Protein AF-A0A8T4ZEX9-F1 (afdb_monomer)

Solvent-accessible surface area (backbone atoms only — not comparable to full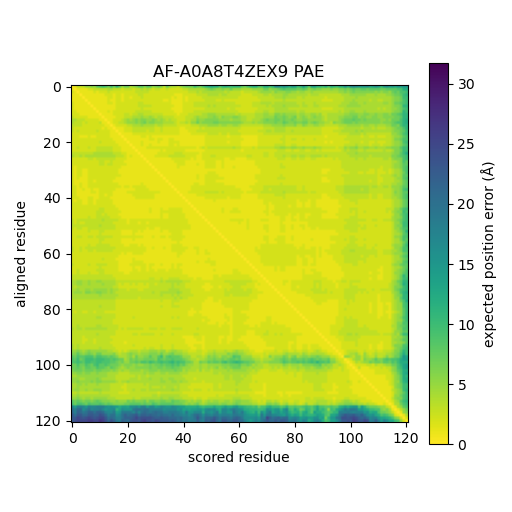-atom values): 6728 Å² total; per-residue (Å²): 109,30,69,60,48,35,54,49,34,73,74,58,45,76,77,57,76,59,43,71,47,93,46,65,56,85,41,52,69,59,33,20,58,33,38,79,63,29,83,46,48,27,25,27,33,76,42,35,34,40,66,69,37,42,50,51,34,61,78,64,56,19,41,51,23,31,40,47,29,42,84,57,41,66,32,67,71,45,41,52,53,48,52,51,58,22,62,79,64,76,35,31,71,41,77,45,78,80,94,63,56,72,67,54,51,52,53,47,52,55,51,49,76,72,48,86,82,61,77,90,129

Mean predicted aligned error: 3.39 Å

Secondary structure (DSSP, 8-state):
-HHHHHHHHHHHGGGS--EE--S-TT-HHHHHHHHHH-SSPEEESTT-SSHHHHHHHHHHT--SEEEE-HHHHTSHHHHHHHHHHHHHTT-EEEE---S--HHHHHHHHHHHHHS------

Foldseek 3Di:
DQVVQQVVCVVPNC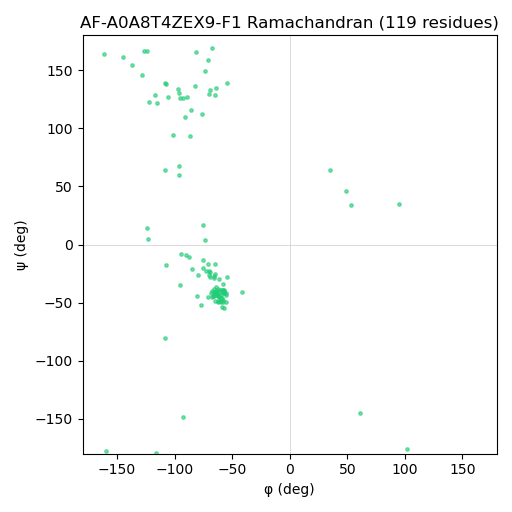PPQAAEPPDPLVPLVVLQVSCVRHPHFYEYESQPQEPVSLVVCLVSVSGQAYADEQVRHPHLVSVVVSLVVCLVRNHFYDHDYDPDDPVSVVRSVVSVVVGDGRDHD

Structure (mmCIF, N/CA/C/O backbone):
data_AF-A0A8T4ZEX9-F1
#
_entry.id   AF-A0A8T4ZEX9-F1
#
loop_
_atom_site.group_PDB
_atom_site.id
_atom_site.type_symbol
_atom_site.label_atom_id
_atom_site.label_alt_id
_atom_site.label_comp_id
_atom_site.label_asym_id
_atom_site.label_entity_id
_atom_site.label_seq_id
_atom_site.pdbx_PDB_ins_code
_atom_site.Cartn_x
_atom_site.Cartn_y
_atom_site.Cartn_z
_atom_site.occupancy
_atom_site.B_iso_or_equiv
_atom_site.auth_seq_id
_atom_site.auth_comp_id
_atom_site.auth_asym_id
_atom_site.auth_atom_id
_atom_site.pdbx_PDB_model_num
ATOM 1 N N . ALA A 1 1 ? -1.664 -2.665 17.310 1.00 85.19 1 ALA A N 1
ATOM 2 C CA . ALA A 1 1 ? -1.335 -1.789 16.164 1.00 85.19 1 ALA A CA 1
ATOM 3 C C . ALA A 1 1 ? -2.496 -0.847 15.865 1.00 85.19 1 ALA A C 1
ATOM 5 O O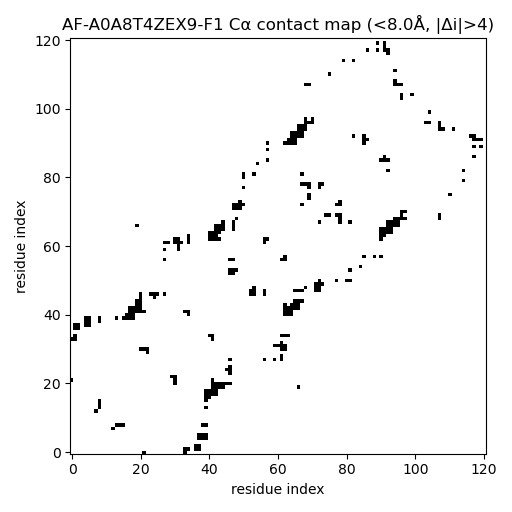 . ALA A 1 1 ? -2.325 0.341 16.073 1.00 85.19 1 ALA A O 1
ATOM 6 N N . ALA A 1 2 ? -3.680 -1.353 15.493 1.00 92.38 2 ALA A N 1
ATOM 7 C CA . ALA A 1 2 ? -4.846 -0.504 15.213 1.00 92.38 2 ALA A CA 1
ATOM 8 C C . ALA A 1 2 ? -5.230 0.438 16.373 1.00 92.38 2 ALA A C 1
ATOM 10 O O . ALA A 1 2 ? -5.435 1.620 16.128 1.00 92.38 2 ALA A O 1
ATOM 11 N N . ASP A 1 3 ? -5.233 -0.041 17.623 1.00 95.94 3 ASP A N 1
ATOM 12 C CA . ASP A 1 3 ? -5.584 0.800 18.782 1.00 95.94 3 ASP A CA 1
ATOM 13 C C . ASP A 1 3 ? -4.642 1.998 18.944 1.00 95.94 3 ASP A C 1
ATOM 15 O O . ASP A 1 3 ? -5.093 3.112 19.173 1.00 95.94 3 ASP A O 1
ATOM 19 N N . LEU A 1 4 ? -3.337 1.793 18.728 1.00 95.94 4 LEU A N 1
ATOM 20 C CA . LEU A 1 4 ? -2.351 2.875 18.740 1.00 95.94 4 LEU A CA 1
ATOM 21 C C . LEU A 1 4 ? -2.645 3.907 17.643 1.00 95.94 4 LEU A C 1
ATOM 23 O O . LEU A 1 4 ? -2.617 5.104 17.906 1.00 95.94 4 LEU A O 1
ATOM 27 N N . PHE A 1 5 ? -2.941 3.453 16.424 1.00 97.38 5 PHE A N 1
ATOM 28 C CA . PHE A 1 5 ? -3.263 4.349 15.308 1.00 97.38 5 PHE A CA 1
ATOM 29 C C . PHE A 1 5 ? -4.541 5.142 15.575 1.00 97.38 5 PHE A C 1
ATOM 31 O O . PHE A 1 5 ? -4.608 6.324 15.258 1.00 97.38 5 PHE A O 1
ATOM 38 N N . ASN A 1 6 ? -5.525 4.517 16.218 1.00 97.50 6 ASN A N 1
ATOM 39 C CA . ASN A 1 6 ? -6.766 5.176 16.601 1.00 97.50 6 ASN A CA 1
ATOM 40 C C . ASN A 1 6 ? -6.531 6.220 17.697 1.00 97.50 6 ASN A C 1
ATOM 42 O O . ASN A 1 6 ? -7.038 7.326 17.564 1.00 97.50 6 ASN A O 1
ATOM 46 N N . SER A 1 7 ? -5.697 5.934 18.701 1.00 97.69 7 SER A N 1
ATOM 47 C CA . SER A 1 7 ? -5.304 6.933 19.703 1.00 97.69 7 SER A CA 1
ATOM 48 C C . SER A 1 7 ? -4.553 8.116 19.086 1.00 97.69 7 SER A C 1
ATOM 50 O O . SER A 1 7 ? -4.776 9.257 19.483 1.00 97.69 7 SER A O 1
ATOM 52 N N . ILE A 1 8 ? -3.684 7.870 18.096 1.00 96.69 8 ILE A N 1
ATOM 53 C CA . ILE A 1 8 ? -3.019 8.942 17.339 1.00 96.69 8 ILE A CA 1
ATOM 54 C C . ILE A 1 8 ? -4.064 9.776 16.591 1.00 96.69 8 ILE A C 1
ATOM 56 O O . ILE A 1 8 ? -4.059 10.999 16.704 1.00 96.69 8 ILE A O 1
ATOM 60 N N . TYR A 1 9 ? -4.987 9.133 15.875 1.00 97.19 9 TYR A N 1
ATOM 61 C CA . TYR A 1 9 ? -6.068 9.831 15.183 1.00 97.19 9 TYR A CA 1
ATOM 62 C C . TYR A 1 9 ? -6.926 10.662 16.145 1.00 97.19 9 TYR A C 1
ATOM 64 O O . TYR A 1 9 ? -7.274 11.793 15.837 1.00 97.19 9 TYR A O 1
ATOM 72 N N . ASP A 1 10 ? -7.234 10.144 17.329 1.00 97.62 10 A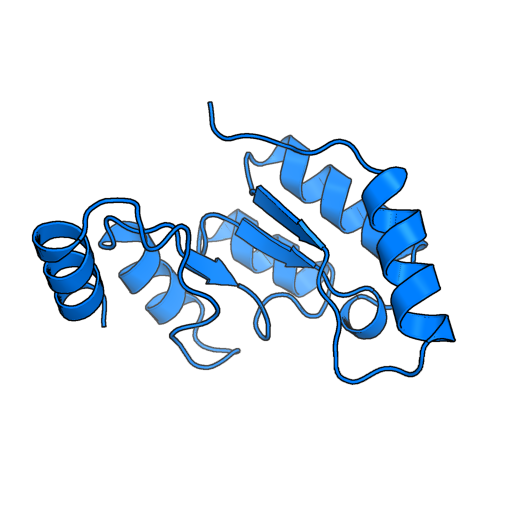SP A N 1
ATOM 73 C CA . ASP A 1 10 ? -8.051 10.863 18.309 1.00 97.62 10 ASP A CA 1
ATOM 74 C C . ASP A 1 10 ? -7.315 12.074 18.907 1.00 97.62 10 ASP A C 1
ATOM 76 O O . ASP A 1 10 ? -7.949 13.067 19.259 1.00 97.62 10 ASP A O 1
ATOM 80 N N . LEU A 1 11 ? -5.978 12.038 18.962 1.00 97.69 11 LEU A N 1
ATOM 81 C CA . LEU A 1 11 ? -5.157 13.149 19.446 1.00 97.69 11 LEU A CA 1
ATOM 82 C C . LEU A 1 11 ? -4.947 14.246 18.391 1.00 97.69 11 LEU A C 1
ATOM 84 O O . LEU A 1 11 ? -4.988 15.431 18.719 1.00 97.69 11 LEU A O 1
ATOM 88 N N . ILE A 1 12 ? -4.655 13.863 17.144 1.00 97.38 12 ILE A N 1
ATOM 89 C CA . ILE A 1 12 ? -4.196 14.801 16.103 1.00 97.38 12 ILE A CA 1
ATOM 90 C C . ILE A 1 12 ? -5.058 14.815 14.835 1.00 97.38 12 ILE A C 1
ATOM 92 O O . ILE A 1 12 ? -4.739 15.530 13.883 1.00 97.38 12 ILE A O 1
ATOM 96 N N . GLY A 1 13 ? -6.165 14.078 14.822 1.00 94.31 13 GLY A N 1
ATOM 97 C CA . GLY A 1 13 ? -7.092 13.981 13.699 1.00 94.31 13 GLY A CA 1
ATOM 98 C C . GLY A 1 13 ? -6.438 13.420 12.439 1.00 94.31 13 GLY A C 1
ATOM 99 O O . GLY A 1 13 ? -5.512 12.608 12.479 1.00 94.31 13 GLY A O 1
ATOM 100 N N . SER A 1 14 ? -6.880 13.928 11.292 1.00 92.31 14 SER A N 1
ATOM 101 C CA . SER A 1 14 ? -6.390 13.558 9.961 1.00 92.31 14 SER A CA 1
ATOM 102 C C . SER A 1 14 ? -5.015 14.143 9.601 1.00 92.31 14 SER A C 1
ATOM 104 O O . SER A 1 14 ? -4.652 14.177 8.427 1.00 92.31 14 SER A O 1
ATOM 106 N N . ARG A 1 15 ? -4.230 14.624 10.580 1.00 95.81 15 ARG A N 1
ATOM 107 C CA . ARG A 1 15 ? -2.848 15.087 10.339 1.00 95.81 15 ARG A CA 1
ATOM 108 C C . ARG A 1 15 ? -1.926 13.945 9.918 1.00 95.81 15 ARG A C 1
ATOM 110 O O . ARG A 1 15 ? -0.954 14.186 9.210 1.00 95.81 15 ARG A O 1
ATOM 117 N N . VAL A 1 16 ? -2.240 12.718 10.332 1.00 95.62 16 VAL A N 1
ATOM 118 C CA . VAL A 1 16 ? -1.661 11.511 9.736 1.00 95.62 16 VAL A CA 1
ATOM 119 C C . VAL A 1 16 ? -2.577 11.075 8.605 1.00 95.62 16 VAL A C 1
ATOM 121 O O . VAL A 1 16 ? -3.693 10.620 8.845 1.00 95.62 16 VAL A O 1
ATOM 124 N N . VAL A 1 17 ? -2.102 11.238 7.373 1.00 94.31 17 VAL A N 1
ATOM 125 C CA . VAL A 1 17 ? -2.909 10.975 6.175 1.00 94.31 17 VAL A CA 1
ATOM 126 C C . VAL A 1 17 ? -2.987 9.490 5.822 1.00 94.31 17 VAL A C 1
ATOM 128 O O . VAL A 1 17 ? -3.969 9.079 5.217 1.00 94.31 17 VAL A O 1
ATOM 131 N N . LEU A 1 18 ? -1.987 8.688 6.212 1.00 96.31 18 LEU A N 1
ATOM 132 C CA . LEU A 1 18 ? -1.948 7.233 6.031 1.00 96.31 18 LEU A CA 1
ATOM 133 C C . LEU A 1 18 ? -0.929 6.571 6.970 1.00 96.31 18 LEU A C 1
ATOM 135 O O . LEU A 1 18 ? -0.033 7.237 7.490 1.00 96.31 18 LEU A O 1
ATOM 139 N N . ILE A 1 19 ? -1.037 5.250 7.137 1.00 97.88 19 ILE A N 1
ATOM 140 C CA . ILE A 1 19 ? 0.009 4.393 7.715 1.00 97.88 19 ILE A CA 1
ATOM 141 C C . ILE A 1 19 ? 0.466 3.382 6.664 1.00 97.88 19 ILE A C 1
ATOM 143 O O . ILE A 1 19 ? -0.346 2.648 6.102 1.00 97.88 19 ILE A O 1
ATOM 147 N N . GLU A 1 20 ? 1.773 3.299 6.443 1.00 97.56 20 GLU A N 1
ATOM 148 C CA . GLU A 1 20 ? 2.379 2.381 5.479 1.00 97.56 20 GLU A CA 1
ATOM 149 C C . GLU A 1 20 ? 2.867 1.097 6.166 1.00 97.56 20 GLU A C 1
ATOM 151 O O . GLU A 1 20 ? 3.519 1.146 7.207 1.00 97.56 20 GLU A O 1
ATOM 156 N N . GLN A 1 21 ? 2.496 -0.054 5.599 1.00 98.12 21 GLN A N 1
ATOM 157 C CA . GLN A 1 21 ? 2.940 -1.409 5.947 1.00 98.12 21 GLN A CA 1
ATOM 158 C C . GLN A 1 21 ? 3.203 -1.659 7.456 1.00 98.12 21 GLN A C 1
ATOM 160 O O . GLN A 1 21 ? 4.300 -2.039 7.862 1.00 98.12 21 GLN A O 1
ATOM 165 N N . PRO A 1 22 ? 2.188 -1.573 8.335 1.00 98.00 22 PRO A N 1
ATOM 166 C CA . PRO A 1 22 ? 2.376 -1.765 9.779 1.00 98.00 22 PRO A CA 1
ATOM 167 C C . PRO A 1 22 ? 2.604 -3.233 10.193 1.00 98.00 22 PRO A C 1
ATOM 169 O O . PRO A 1 22 ? 2.601 -3.563 11.382 1.00 98.00 22 PRO A O 1
ATOM 172 N N . CYS A 1 23 ? 2.682 -4.152 9.229 1.00 96.94 23 CYS A N 1
ATOM 173 C CA . CYS A 1 23 ? 2.700 -5.600 9.427 1.00 96.94 23 CYS A CA 1
ATOM 174 C C . CYS A 1 23 ? 3.750 -6.257 8.522 1.00 96.94 23 CYS A C 1
ATOM 176 O O . CYS A 1 23 ? 4.023 -5.730 7.446 1.00 96.94 23 CYS A O 1
ATOM 178 N N . PRO A 1 24 ? 4.291 -7.433 8.886 1.00 98.12 24 PRO A N 1
ATOM 179 C CA . PRO A 1 24 ? 5.195 -8.173 8.011 1.00 98.12 24 PRO A CA 1
ATOM 180 C C . PRO A 1 24 ? 4.588 -8.433 6.626 1.00 98.12 24 PRO A C 1
ATOM 182 O O . PRO A 1 24 ? 3.429 -8.831 6.523 1.00 98.12 24 PRO A O 1
ATOM 185 N N . LYS A 1 25 ? 5.401 -8.289 5.573 1.00 97.25 25 LYS A N 1
ATOM 186 C CA . LYS A 1 25 ? 5.026 -8.426 4.150 1.00 97.25 25 LYS A CA 1
ATOM 187 C C . LYS A 1 25 ? 4.078 -9.590 3.818 1.00 97.25 25 LYS A C 1
ATOM 189 O O . LYS A 1 25 ? 3.218 -9.475 2.956 1.00 97.25 25 LYS A O 1
ATOM 194 N N . ARG A 1 26 ? 4.292 -10.760 4.426 1.00 96.94 26 ARG A N 1
ATOM 195 C CA . ARG A 1 26 ? 3.556 -11.991 4.078 1.00 96.94 26 ARG A CA 1
ATOM 196 C C . ARG A 1 26 ? 2.275 -12.188 4.889 1.00 96.94 26 ARG A C 1
ATOM 198 O O . ARG A 1 26 ? 1.491 -13.076 4.568 1.00 96.94 26 ARG A O 1
ATOM 205 N N . ASP A 1 27 ? 2.051 -11.372 5.913 1.00 98.19 27 ASP A N 1
ATOM 206 C CA . ASP A 1 27 ? 0.925 -11.511 6.833 1.00 98.19 27 ASP A CA 1
ATOM 207 C C . ASP A 1 27 ? -0.244 -10.602 6.422 1.00 98.19 27 ASP A C 1
ATOM 209 O O . ASP A 1 27 ? -0.595 -9.626 7.090 1.00 98.19 27 ASP A O 1
ATOM 213 N N . LEU A 1 28 ? -0.848 -10.925 5.273 1.00 98.38 28 LEU A N 1
ATOM 214 C CA . LEU A 1 28 ? -2.001 -10.186 4.746 1.00 98.38 28 LEU A CA 1
ATOM 215 C C . LEU A 1 28 ? -3.236 -10.303 5.649 1.00 98.38 28 LEU A C 1
ATOM 217 O O . LEU A 1 28 ? -4.079 -9.410 5.639 1.00 98.38 28 LEU A O 1
ATOM 221 N N . ALA A 1 29 ? -3.343 -11.374 6.441 1.00 98.31 29 ALA A N 1
ATOM 222 C CA . ALA A 1 29 ? -4.431 -11.546 7.398 1.00 98.31 29 ALA A CA 1
ATOM 223 C C . ALA A 1 29 ? -4.328 -10.517 8.532 1.00 98.31 29 ALA A C 1
ATOM 225 O O . ALA A 1 29 ? -5.312 -9.854 8.867 1.00 98.31 29 ALA A O 1
ATOM 226 N N . LYS A 1 30 ? -3.124 -10.317 9.078 1.00 98.19 30 LYS A N 1
ATOM 227 C CA . LYS A 1 30 ? -2.876 -9.264 10.063 1.00 98.19 30 LYS A CA 1
ATOM 228 C C . LYS A 1 30 ? -3.003 -7.875 9.453 1.00 98.19 30 LYS A C 1
ATOM 230 O O . LYS A 1 30 ? -3.596 -7.006 10.087 1.00 98.19 30 LYS A O 1
ATOM 235 N N . LEU A 1 31 ? -2.511 -7.672 8.228 1.00 98.56 31 LEU A N 1
ATOM 236 C CA . LEU A 1 31 ? -2.677 -6.399 7.525 1.00 98.56 31 LEU A CA 1
ATOM 237 C C . LEU A 1 31 ? -4.165 -6.056 7.374 1.00 98.56 31 LEU A C 1
ATOM 239 O O . LEU A 1 31 ? -4.578 -4.977 7.788 1.00 98.56 31 LEU A O 1
ATOM 243 N N . LYS A 1 32 ? -4.984 -7.019 6.927 1.00 98.56 32 LYS A N 1
ATOM 244 C CA . LYS A 1 32 ? -6.445 -6.893 6.873 1.00 98.56 32 LYS A CA 1
ATOM 245 C C . LYS A 1 32 ? -7.040 -6.537 8.233 1.00 98.56 32 LYS A C 1
ATOM 247 O O . LYS A 1 32 ? -7.823 -5.600 8.327 1.00 98.56 32 LYS A O 1
ATOM 252 N N . HIS A 1 33 ? -6.665 -7.262 9.285 1.00 98.44 33 HIS A N 1
ATOM 253 C CA . HIS A 1 33 ? -7.179 -7.011 10.631 1.00 98.44 33 HIS A CA 1
ATOM 254 C C . HIS A 1 33 ? -6.921 -5.573 11.097 1.00 98.44 33 HIS A C 1
ATOM 256 O O . HIS A 1 33 ? -7.771 -4.965 11.746 1.00 98.44 33 HIS A O 1
ATOM 262 N N . VAL A 1 34 ? -5.742 -5.028 10.784 1.00 98.31 34 VAL A N 1
ATOM 263 C CA . VAL A 1 34 ? -5.397 -3.639 11.103 1.00 98.31 34 VAL A CA 1
ATOM 264 C C . VAL A 1 34 ? -6.187 -2.671 10.222 1.00 98.31 34 VAL A C 1
ATOM 266 O O . VAL A 1 34 ? -6.755 -1.718 10.750 1.00 98.31 34 VAL A O 1
ATOM 269 N N . THR A 1 35 ? -6.278 -2.940 8.919 1.00 98.44 35 THR A N 1
ATOM 270 C CA . THR A 1 35 ? -7.045 -2.146 7.948 1.00 98.44 35 THR A CA 1
ATOM 271 C C . THR A 1 35 ? -8.521 -2.022 8.317 1.00 98.44 35 THR A C 1
ATOM 273 O O . THR A 1 35 ? -9.078 -0.935 8.212 1.00 98.44 35 THR A O 1
ATOM 276 N N . ASP A 1 36 ? -9.153 -3.100 8.783 1.00 98.31 36 ASP A N 1
ATOM 277 C CA . ASP A 1 36 ? -10.575 -3.102 9.148 1.00 98.31 36 ASP A CA 1
ATOM 278 C C . ASP A 1 36 ? -10.866 -2.286 10.423 1.00 98.31 36 ASP A C 1
ATOM 280 O O . ASP A 1 36 ? -11.999 -1.860 10.638 1.00 98.31 36 ASP A O 1
ATOM 284 N N . LYS A 1 37 ? -9.861 -2.077 11.285 1.00 98.12 37 LYS A N 1
ATOM 285 C CA . LYS A 1 37 ? -10.021 -1.432 12.600 1.00 98.12 37 LYS A CA 1
ATOM 286 C C . LYS A 1 37 ? -9.451 -0.019 12.691 1.00 98.12 37 LYS A C 1
ATOM 288 O O . LYS A 1 37 ? -9.744 0.682 13.661 1.00 98.12 37 LYS A O 1
ATOM 293 N N . SER A 1 38 ? -8.579 0.374 11.766 1.00 97.94 38 SER A N 1
ATOM 294 C CA . SER A 1 38 ? -7.900 1.666 11.838 1.00 97.94 38 SER A CA 1
ATOM 295 C C . SER A 1 38 ? -8.770 2.797 11.288 1.00 97.94 38 SER A C 1
ATOM 297 O O . SER A 1 38 ? -9.373 2.666 10.227 1.00 97.94 38 SER A O 1
ATOM 299 N N . LYS A 1 39 ? -8.793 3.930 11.999 1.00 96.94 39 LYS A N 1
ATOM 300 C CA . LYS A 1 39 ? -9.363 5.204 11.532 1.00 96.94 39 LYS A CA 1
ATOM 301 C C . LYS A 1 39 ? -8.487 5.879 10.466 1.00 96.94 39 LYS A C 1
ATOM 303 O O . LYS A 1 39 ? -8.988 6.693 9.700 1.00 96.94 39 LYS A O 1
ATOM 308 N N . ILE A 1 40 ? -7.194 5.546 10.420 1.00 97.62 40 ILE A N 1
ATOM 309 C CA . ILE A 1 40 ? -6.226 6.059 9.442 1.00 97.62 40 ILE A CA 1
ATOM 310 C C . ILE A 1 40 ? -6.101 5.021 8.314 1.00 97.62 40 ILE A C 1
ATOM 312 O O . ILE A 1 40 ? -5.978 3.829 8.609 1.00 97.62 40 ILE A O 1
ATOM 316 N N . PRO A 1 41 ? -6.123 5.412 7.026 1.00 97.31 41 PRO A N 1
ATOM 317 C CA . PRO A 1 41 ? -6.025 4.445 5.939 1.00 97.31 41 PRO A CA 1
ATOM 318 C C . PRO A 1 41 ? -4.672 3.723 5.956 1.00 97.31 41 PRO A C 1
ATOM 320 O O . PRO A 1 41 ? -3.613 4.335 6.100 1.00 97.31 41 PRO A O 1
ATOM 323 N N . ILE A 1 42 ? -4.721 2.399 5.796 1.00 98.38 42 ILE A N 1
ATOM 324 C CA . ILE A 1 42 ? -3.535 1.539 5.746 1.00 98.38 42 ILE A CA 1
ATOM 325 C C . ILE A 1 42 ? -3.139 1.298 4.294 1.00 98.38 42 ILE A C 1
ATOM 327 O O . ILE A 1 42 ? -3.961 0.822 3.503 1.00 98.38 42 ILE A O 1
ATOM 331 N N . PHE A 1 43 ? -1.883 1.587 3.958 1.00 98.38 43 PHE A N 1
ATOM 332 C CA . PHE A 1 43 ? -1.294 1.327 2.647 1.00 98.38 43 PHE A CA 1
ATOM 333 C C . PHE A 1 43 ? -0.305 0.163 2.710 1.00 98.38 43 PHE A C 1
ATOM 335 O O . PHE A 1 43 ? 0.482 0.046 3.648 1.00 98.38 43 PHE A O 1
ATOM 342 N N . ALA A 1 44 ? -0.341 -0.708 1.704 1.00 98.44 44 ALA A N 1
ATOM 343 C CA . ALA A 1 44 ? 0.620 -1.794 1.547 1.00 98.44 44 ALA A CA 1
ATOM 344 C C . ALA A 1 44 ? 1.832 -1.338 0.720 1.00 98.44 44 ALA A C 1
ATOM 346 O O . ALA A 1 44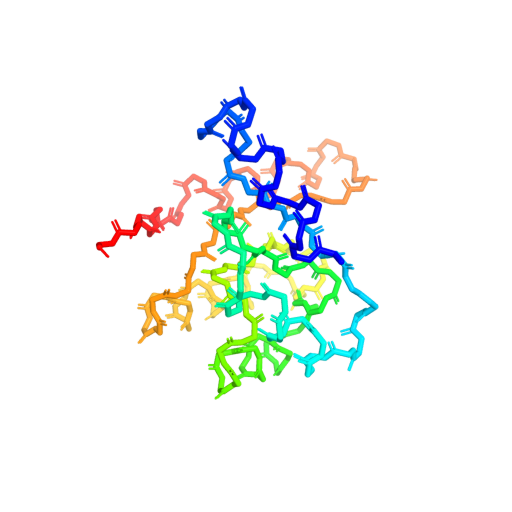 ? 1.667 -0.876 -0.407 1.00 98.44 44 ALA A O 1
ATOM 347 N N . ASP A 1 45 ? 3.042 -1.526 1.246 1.00 98.12 45 ASP A N 1
ATOM 348 C CA . ASP A 1 45 ? 4.296 -1.298 0.520 1.00 98.12 45 ASP A CA 1
ATOM 349 C C . ASP A 1 45 ? 4.966 -2.633 0.207 1.00 98.12 45 ASP A C 1
ATOM 351 O O . ASP A 1 45 ? 4.800 -3.173 -0.889 1.00 98.12 45 ASP A O 1
ATOM 355 N N . GLU A 1 46 ? 5.665 -3.234 1.165 1.00 97.94 46 GLU A N 1
ATOM 356 C CA . GLU A 1 46 ? 6.402 -4.475 0.943 1.00 97.94 46 GLU A CA 1
ATOM 357 C C . GLU A 1 46 ? 5.477 -5.626 0.534 1.00 97.94 46 GLU A C 1
ATOM 359 O O . GLU A 1 46 ? 5.897 -6.498 -0.232 1.00 97.94 46 GLU A O 1
ATOM 364 N N . SER A 1 47 ? 4.220 -5.610 0.994 1.00 98.31 47 SER A N 1
ATOM 365 C CA . SER A 1 47 ? 3.187 -6.574 0.584 1.00 98.31 47 SER A CA 1
ATOM 366 C C . SER A 1 47 ? 2.699 -6.378 -0.843 1.00 98.31 47 SER A C 1
ATOM 368 O O . SER A 1 47 ? 2.086 -7.291 -1.363 1.00 98.31 47 SER A O 1
ATOM 370 N N . ALA A 1 48 ? 2.944 -5.231 -1.474 1.00 98.12 48 ALA A N 1
ATOM 371 C CA . ALA A 1 48 ? 2.547 -4.908 -2.843 1.00 98.12 48 ALA A CA 1
ATOM 372 C C . ALA A 1 48 ? 3.788 -4.887 -3.749 1.00 98.12 48 ALA A C 1
ATOM 374 O O . ALA A 1 48 ? 4.208 -3.834 -4.236 1.00 98.12 48 ALA A O 1
ATOM 375 N N . ALA A 1 49 ? 4.442 -6.042 -3.902 1.00 97.69 49 ALA A N 1
ATOM 376 C CA . ALA A 1 49 ? 5.682 -6.133 -4.669 1.00 97.69 49 ALA A CA 1
ATOM 377 C C . ALA A 1 49 ? 5.459 -6.558 -6.123 1.00 97.69 49 ALA A C 1
ATOM 379 O O . ALA A 1 49 ? 6.163 -6.079 -6.997 1.00 97.69 49 ALA A O 1
ATOM 380 N N . THR A 1 50 ? 4.483 -7.420 -6.388 1.00 98.19 50 THR A N 1
ATOM 381 C CA . THR A 1 50 ? 4.150 -7.916 -7.731 1.00 98.19 50 THR A CA 1
ATOM 382 C C . THR A 1 50 ? 2.672 -7.696 -8.047 1.00 98.19 50 THR A C 1
ATOM 384 O O . THR A 1 50 ? 1.873 -7.443 -7.145 1.00 98.19 50 THR A O 1
ATOM 387 N N . ILE A 1 51 ? 2.278 -7.844 -9.315 1.00 98.06 51 ILE A N 1
ATOM 388 C CA . ILE A 1 51 ? 0.858 -7.827 -9.707 1.00 98.06 51 ILE A CA 1
ATOM 389 C C . ILE A 1 51 ? 0.055 -8.913 -8.983 1.00 98.06 51 ILE A C 1
ATOM 391 O O . ILE A 1 51 ? -1.063 -8.659 -8.539 1.00 98.06 51 ILE A O 1
ATOM 395 N N . GLU A 1 52 ? 0.622 -10.108 -8.804 1.00 98.31 52 GLU A N 1
ATOM 396 C CA . GLU A 1 52 ? -0.043 -11.179 -8.054 1.00 98.31 52 GLU A CA 1
ATOM 397 C C . GLU A 1 52 ? -0.252 -10.783 -6.587 1.00 98.31 52 GLU A C 1
ATOM 399 O O . GLU A 1 52 ? -1.319 -11.022 -6.018 1.00 98.31 52 GLU A O 1
ATOM 404 N N . ASP A 1 53 ? 0.725 -10.112 -5.975 1.00 98.50 53 ASP A N 1
ATOM 405 C CA . ASP A 1 53 ? 0.575 -9.617 -4.609 1.00 98.50 53 ASP A CA 1
ATOM 406 C C . ASP A 1 53 ? -0.536 -8.560 -4.494 1.00 98.50 53 ASP A C 1
ATOM 408 O O . ASP A 1 53 ? -1.358 -8.620 -3.575 1.00 98.50 53 ASP A O 1
ATOM 412 N N . ILE A 1 54 ? -0.609 -7.621 -5.444 1.00 98.44 54 ILE A N 1
ATOM 413 C CA . ILE A 1 54 ? -1.657 -6.588 -5.478 1.00 98.44 54 ILE A CA 1
ATOM 414 C C . ILE A 1 54 ? -3.031 -7.238 -5.666 1.00 98.44 54 ILE A C 1
ATOM 416 O O . ILE A 1 54 ? -3.967 -6.919 -4.933 1.00 98.44 54 ILE A O 1
ATOM 420 N N . ASN A 1 55 ? -3.144 -8.226 -6.555 1.00 98.31 55 ASN A N 1
ATOM 421 C CA . ASN A 1 55 ? -4.357 -9.025 -6.710 1.00 98.31 55 ASN A CA 1
ATOM 422 C C . ASN A 1 55 ? -4.771 -9.709 -5.398 1.00 98.31 55 ASN A C 1
ATOM 424 O O . ASN A 1 55 ? -5.949 -9.713 -5.039 1.00 98.31 55 ASN A O 1
ATOM 428 N N . ARG A 1 56 ? -3.825 -10.265 -4.633 1.00 98.56 56 ARG A N 1
ATOM 429 C CA . ARG A 1 56 ? -4.116 -10.849 -3.310 1.00 98.56 56 ARG A CA 1
ATOM 430 C C . ARG A 1 56 ? -4.607 -9.796 -2.316 1.00 98.56 56 ARG A C 1
ATOM 432 O O . ARG A 1 56 ? -5.556 -10.077 -1.584 1.00 98.56 56 ARG A O 1
ATOM 439 N N . ILE A 1 57 ? -4.002 -8.606 -2.296 1.00 98.62 57 ILE A N 1
ATOM 440 C CA . ILE A 1 57 ? -4.436 -7.483 -1.450 1.00 98.62 57 ILE A CA 1
ATOM 441 C C . ILE A 1 57 ? -5.872 -7.079 -1.786 1.00 98.62 57 ILE A C 1
ATOM 443 O O . ILE A 1 57 ? -6.686 -6.966 -0.870 1.00 98.62 57 ILE A O 1
ATOM 447 N N . VAL A 1 58 ? -6.191 -6.928 -3.074 1.00 98.31 58 VAL A N 1
ATOM 448 C CA . VAL A 1 58 ? -7.539 -6.620 -3.574 1.00 98.31 58 VAL A CA 1
ATOM 449 C C . VAL A 1 58 ? -8.539 -7.694 -3.146 1.00 98.31 58 VAL A C 1
ATOM 451 O O . VAL A 1 58 ? -9.526 -7.384 -2.479 1.00 98.31 58 VAL A O 1
ATOM 454 N N . ARG A 1 59 ? -8.254 -8.971 -3.444 1.00 98.25 59 ARG A N 1
ATOM 455 C CA . ARG A 1 59 ? -9.146 -10.102 -3.129 1.00 98.25 59 ARG A CA 1
ATOM 456 C C . ARG A 1 59 ? -9.471 -10.195 -1.639 1.00 98.25 59 ARG A C 1
ATOM 458 O O . ARG A 1 59 ? -10.603 -10.495 -1.272 1.00 98.25 59 ARG A O 1
ATOM 465 N N . LEU A 1 60 ? -8.489 -9.931 -0.779 1.00 98.25 60 LEU A N 1
ATOM 466 C CA . LEU A 1 60 ? -8.661 -9.973 0.674 1.00 98.25 60 LEU A CA 1
ATOM 467 C C . LEU A 1 60 ? -9.154 -8.644 1.265 1.00 98.25 60 LEU A C 1
ATOM 469 O O . LEU A 1 60 ? -9.499 -8.603 2.446 1.00 98.25 60 LEU A O 1
ATOM 473 N N . ARG A 1 61 ? -9.171 -7.560 0.478 1.00 98.12 61 ARG A N 1
ATOM 474 C CA . ARG A 1 61 ? -9.323 -6.176 0.958 1.00 98.12 61 ARG A CA 1
ATOM 475 C C . ARG A 1 61 ? -8.361 -5.881 2.112 1.00 98.12 61 ARG A C 1
ATOM 477 O O . ARG A 1 61 ? -8.757 -5.381 3.163 1.00 98.12 61 ARG A O 1
ATOM 484 N N . ALA A 1 62 ? -7.101 -6.282 1.944 1.00 98.56 62 ALA A N 1
ATOM 485 C CA . ALA A 1 62 ? -6.116 -6.267 3.022 1.00 98.56 62 ALA A CA 1
ATOM 486 C C . ALA A 1 62 ? -5.585 -4.861 3.347 1.00 98.56 62 ALA A C 1
ATOM 488 O O . ALA A 1 62 ? -5.074 -4.658 4.444 1.00 98.56 62 ALA A O 1
ATOM 489 N N . ALA A 1 63 ? -5.714 -3.901 2.429 1.00 98.50 63 ALA A N 1
ATOM 490 C CA . ALA A 1 63 ? -5.287 -2.510 2.584 1.00 98.50 63 ALA A CA 1
ATOM 491 C C . ALA A 1 63 ? -6.270 -1.566 1.870 1.00 98.50 63 ALA A C 1
ATOM 493 O O . ALA A 1 63 ? -7.036 -2.005 1.01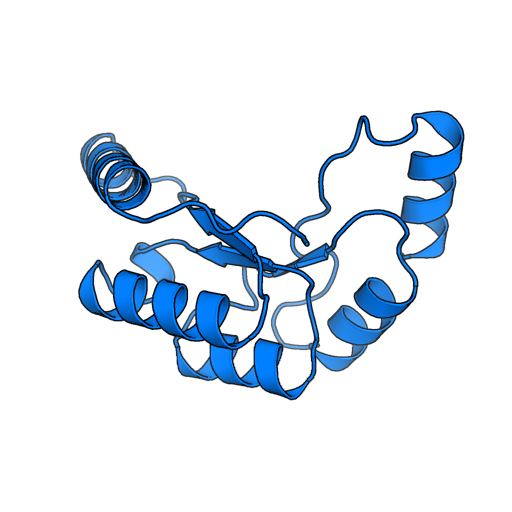1 1.00 98.50 63 ALA A O 1
ATOM 494 N N . LYS A 1 64 ? -6.251 -0.276 2.227 1.00 97.81 64 LYS A N 1
ATOM 495 C CA . LYS A 1 64 ? -7.018 0.784 1.541 1.00 97.81 64 LYS A CA 1
ATOM 496 C C . LYS A 1 64 ? -6.289 1.346 0.322 1.00 97.81 64 LYS A C 1
ATOM 498 O O . LYS A 1 64 ? -6.928 1.895 -0.569 1.00 97.81 64 LYS A O 1
ATOM 503 N N . GLY A 1 65 ? -4.976 1.168 0.264 1.00 97.69 65 GLY A N 1
ATOM 504 C CA . GLY A 1 65 ? -4.174 1.535 -0.891 1.00 97.69 65 GLY A CA 1
ATOM 505 C C . GLY A 1 65 ? -2.835 0.819 -0.928 1.00 97.69 65 GLY A C 1
ATOM 506 O O . GLY A 1 65 ? -2.533 -0.021 -0.074 1.00 97.69 65 GLY A O 1
ATOM 507 N N . ILE A 1 66 ? -2.037 1.154 -1.933 1.00 97.88 66 ILE A N 1
ATOM 508 C CA . ILE A 1 66 ? -0.684 0.642 -2.133 1.00 97.88 66 ILE A CA 1
ATOM 509 C C . ILE A 1 66 ? 0.311 1.783 -2.327 1.00 97.88 66 ILE A C 1
ATOM 511 O O . ILE A 1 66 ? 0.005 2.797 -2.956 1.00 97.88 66 ILE A O 1
ATOM 515 N N . ASN A 1 67 ? 1.530 1.569 -1.836 1.00 97.19 67 ASN A N 1
ATOM 516 C CA . ASN A 1 67 ? 2.709 2.293 -2.282 1.00 97.19 67 ASN A CA 1
ATOM 517 C C . ASN A 1 67 ? 3.296 1.561 -3.505 1.00 97.19 67 ASN A C 1
ATOM 519 O O . ASN A 1 67 ? 4.041 0.574 -3.388 1.00 97.19 67 ASN A O 1
ATOM 523 N N . LEU A 1 68 ? 2.891 2.002 -4.694 1.00 97.00 68 LEU A N 1
ATOM 524 C CA . LEU A 1 68 ? 3.339 1.465 -5.968 1.00 97.00 68 LEU A CA 1
ATOM 525 C C . LEU A 1 68 ? 4.747 1.981 -6.271 1.00 97.00 68 LEU A C 1
ATOM 527 O O . LEU A 1 68 ? 4.943 3.157 -6.561 1.00 97.00 68 LEU A O 1
ATOM 531 N N . LYS A 1 69 ? 5.725 1.074 -6.260 1.00 96.25 69 LYS A N 1
ATOM 532 C CA . LYS A 1 69 ? 7.103 1.376 -6.667 1.00 96.25 69 LYS A CA 1
ATOM 533 C C . LYS A 1 69 ? 7.431 0.568 -7.907 1.00 96.25 69 LYS A C 1
ATOM 535 O O . LYS A 1 69 ? 7.390 -0.665 -7.865 1.00 96.25 69 LYS A O 1
ATOM 540 N N . LEU A 1 70 ? 7.796 1.250 -8.990 1.00 96.25 70 LEU A N 1
ATOM 541 C CA . LEU A 1 70 ? 8.064 0.613 -10.284 1.00 96.25 70 LEU A CA 1
ATOM 542 C C . LEU A 1 70 ? 9.173 -0.442 -10.194 1.00 96.25 70 LEU A C 1
ATOM 544 O O . LEU A 1 70 ? 9.085 -1.478 -10.844 1.00 96.25 70 LEU A O 1
ATOM 548 N N . GLN A 1 71 ? 10.168 -0.228 -9.330 1.00 94.75 71 GLN A N 1
ATOM 549 C CA . GLN A 1 71 ? 11.266 -1.177 -9.115 1.00 94.75 71 GLN A CA 1
ATOM 550 C C . GLN A 1 71 ? 10.811 -2.504 -8.499 1.00 94.75 71 GLN A C 1
ATOM 552 O O . GLN A 1 71 ? 11.426 -3.535 -8.752 1.00 94.75 71 GLN A O 1
ATOM 557 N N . LYS A 1 72 ? 9.733 -2.499 -7.704 1.00 95.62 72 LYS A N 1
ATOM 558 C CA . LYS A 1 72 ? 9.175 -3.736 -7.147 1.00 95.62 72 LYS A CA 1
ATOM 559 C C . LYS A 1 72 ? 8.376 -4.488 -8.205 1.00 95.62 72 LYS A C 1
ATOM 561 O O . LYS A 1 72 ? 8.627 -5.665 -8.434 1.00 95.62 72 LYS A O 1
ATOM 566 N N . VAL A 1 73 ? 7.442 -3.787 -8.854 1.00 96.31 73 VAL A N 1
ATOM 567 C CA . VAL A 1 73 ? 6.489 -4.412 -9.785 1.00 96.31 73 VAL A CA 1
ATOM 568 C C . VAL A 1 73 ? 7.113 -4.775 -11.131 1.00 96.31 73 VAL A C 1
ATOM 570 O O . VAL A 1 73 ? 6.526 -5.546 -11.879 1.00 96.31 73 VAL A O 1
ATOM 573 N N . GLY A 1 74 ? 8.314 -4.276 -11.435 1.00 95.25 74 GLY A N 1
ATOM 574 C CA . GLY A 1 74 ? 9.056 -4.626 -12.649 1.00 95.25 74 GLY A CA 1
ATOM 575 C C . GLY A 1 74 ? 8.861 -3.646 -13.809 1.00 95.25 74 GLY A C 1
ATOM 576 O O . GLY A 1 74 ? 8.852 -4.061 -14.963 1.00 95.25 74 GLY A O 1
ATOM 577 N N . GLY A 1 75 ? 8.719 -2.350 -13.517 1.00 95.31 75 GLY A N 1
ATOM 578 C CA . GLY A 1 75 ? 8.714 -1.262 -14.502 1.00 95.31 75 GLY A CA 1
ATOM 579 C C . GLY A 1 75 ? 7.330 -0.712 -14.859 1.00 95.31 75 GLY A C 1
ATOM 580 O O . GLY A 1 75 ? 6.316 -1.095 -14.281 1.00 95.31 75 GLY A O 1
ATOM 581 N N . ILE A 1 76 ? 7.300 0.219 -15.823 1.00 95.44 76 ILE A N 1
ATOM 582 C CA . ILE A 1 76 ? 6.091 0.960 -16.244 1.00 95.44 76 ILE A CA 1
ATOM 583 C C . ILE A 1 76 ? 4.947 0.037 -16.664 1.00 95.44 76 ILE A C 1
ATOM 585 O O . ILE A 1 76 ? 3.813 0.314 -16.296 1.00 95.44 76 ILE A O 1
ATOM 589 N N . HIS A 1 77 ? 5.218 -1.040 -17.410 1.00 96.19 77 HIS A N 1
ATOM 590 C CA . HIS A 1 77 ? 4.160 -1.925 -17.910 1.00 96.19 77 HIS A CA 1
ATOM 591 C C . HIS A 1 77 ? 3.308 -2.482 -16.759 1.00 96.19 77 HIS A C 1
ATOM 593 O O . HIS A 1 77 ? 2.101 -2.254 -16.709 1.00 96.19 77 HIS A O 1
ATOM 599 N N . HIS A 1 78 ? 3.953 -3.116 -15.776 1.00 97.62 78 HIS A N 1
ATOM 600 C CA . HIS A 1 78 ? 3.262 -3.588 -14.576 1.00 97.62 78 HIS A CA 1
ATOM 601 C C . HIS A 1 78 ? 2.802 -2.433 -13.676 1.00 97.62 78 HIS A C 1
ATOM 603 O O . HIS A 1 78 ? 1.818 -2.564 -12.961 1.00 97.62 78 HIS A O 1
ATOM 609 N N . GLY A 1 79 ? 3.461 -1.272 -13.714 1.00 96.75 79 GLY A N 1
ATOM 610 C CA . GLY A 1 79 ? 2.961 -0.065 -13.054 1.00 96.75 79 GLY A CA 1
ATOM 611 C C . GLY A 1 79 ? 1.566 0.335 -13.549 1.00 96.75 79 GLY A C 1
ATOM 612 O O . GLY A 1 79 ? 0.668 0.551 -12.739 1.00 96.75 79 GLY A O 1
ATOM 613 N N . LEU A 1 80 ? 1.362 0.394 -14.867 1.00 96.31 80 LEU A N 1
ATOM 614 C CA . LEU A 1 80 ? 0.068 0.723 -15.476 1.00 96.31 80 LEU A CA 1
ATOM 615 C C . LEU A 1 80 ? -0.983 -0.351 -15.184 1.00 96.31 80 LEU A C 1
ATOM 617 O O . LEU A 1 80 ? -2.125 -0.024 -14.865 1.00 96.31 80 LEU A O 1
ATOM 621 N N . GLU A 1 81 ? -0.593 -1.625 -15.243 1.00 96.94 81 GLU A N 1
ATOM 622 C CA . GLU A 1 81 ? -1.465 -2.740 -14.870 1.00 96.94 81 GLU A CA 1
ATOM 623 C C . GLU A 1 81 ? -1.917 -2.639 -13.405 1.00 96.94 81 GLU A C 1
ATOM 625 O O . GLU A 1 81 ? -3.104 -2.780 -13.114 1.00 96.94 81 GLU A O 1
ATOM 630 N N . ALA A 1 82 ? -1.002 -2.306 -12.488 1.00 97.06 82 ALA A N 1
ATOM 631 C CA . ALA A 1 82 ? -1.316 -2.086 -11.081 1.00 97.06 82 ALA A CA 1
ATOM 632 C C . ALA A 1 82 ? -2.284 -0.912 -10.874 1.00 97.06 82 ALA A C 1
ATOM 634 O O . ALA A 1 82 ? -3.231 -1.045 -10.102 1.00 97.06 82 ALA A O 1
ATOM 635 N N . VAL A 1 83 ? -2.076 0.216 -11.565 1.00 96.19 83 VAL A N 1
ATOM 636 C CA . VAL A 1 83 ? -2.976 1.383 -11.497 1.00 96.19 83 VAL A CA 1
ATOM 637 C C . VAL A 1 83 ? -4.375 1.022 -11.988 1.00 96.19 83 VAL A C 1
ATOM 639 O O . VAL A 1 83 ? -5.359 1.349 -11.326 1.00 96.19 83 VAL A O 1
ATOM 642 N N . ARG A 1 84 ? -4.477 0.296 -13.105 1.00 95.19 84 ARG A N 1
ATOM 643 C CA . ARG A 1 84 ? -5.762 -0.161 -13.640 1.00 95.19 84 ARG A CA 1
ATOM 644 C C . ARG A 1 84 ? -6.480 -1.099 -12.671 1.00 95.19 84 ARG A C 1
ATOM 646 O O . ARG A 1 84 ? -7.646 -0.875 -12.359 1.00 95.19 84 ARG A O 1
ATOM 653 N N . LEU A 1 85 ? -5.775 -2.107 -12.161 1.00 95.38 85 LEU A N 1
ATOM 654 C CA . LEU A 1 85 ? -6.316 -3.043 -11.176 1.00 95.38 85 LEU A CA 1
ATOM 655 C C . LEU A 1 85 ? -6.809 -2.307 -9.924 1.00 95.38 85 LEU A C 1
ATOM 657 O O . LEU A 1 85 ? -7.850 -2.650 -9.364 1.00 95.38 85 LEU A O 1
ATOM 661 N N . ALA A 1 86 ? -6.066 -1.291 -9.488 1.00 95.12 86 ALA A N 1
ATOM 662 C CA . ALA A 1 86 ? -6.421 -0.491 -8.333 1.00 95.12 86 ALA A CA 1
ATOM 663 C C . ALA A 1 86 ? -7.694 0.343 -8.576 1.00 95.12 86 ALA A C 1
ATOM 665 O O . ALA A 1 86 ? -8.600 0.318 -7.739 1.00 95.12 86 ALA A O 1
ATOM 666 N N . ALA A 1 87 ? -7.811 0.983 -9.745 1.00 93.50 87 ALA A N 1
ATOM 667 C CA . ALA A 1 87 ? -8.996 1.738 -10.162 1.00 93.50 87 ALA A CA 1
ATOM 668 C C . ALA A 1 87 ? -10.261 0.874 -10.194 1.00 93.50 87 ALA A C 1
ATOM 670 O O . ALA A 1 87 ? -11.289 1.257 -9.639 1.00 93.50 87 ALA A O 1
ATOM 671 N N . GLU A 1 88 ? -10.165 -0.323 -10.774 1.00 95.06 88 GLU A N 1
ATOM 672 C CA . GLU A 1 88 ? -11.279 -1.272 -10.881 1.00 95.06 88 GLU A CA 1
ATOM 673 C C . GLU A 1 88 ? -11.762 -1.789 -9.509 1.00 95.06 88 GLU A C 1
ATOM 675 O O . GLU A 1 88 ? -12.868 -2.318 -9.406 1.00 95.06 88 GLU A O 1
ATOM 680 N N . ASN A 1 89 ? -10.962 -1.629 -8.446 1.00 95.56 89 ASN A N 1
ATOM 681 C CA . ASN A 1 89 ? -11.227 -2.189 -7.117 1.00 95.56 89 ASN A CA 1
ATOM 682 C C . ASN A 1 89 ? -11.251 -1.151 -5.983 1.00 95.56 89 ASN A C 1
ATOM 684 O O . ASN A 1 89 ? -11.187 -1.531 -4.810 1.00 95.56 89 ASN A O 1
ATOM 688 N N . SER A 1 90 ? -11.332 0.144 -6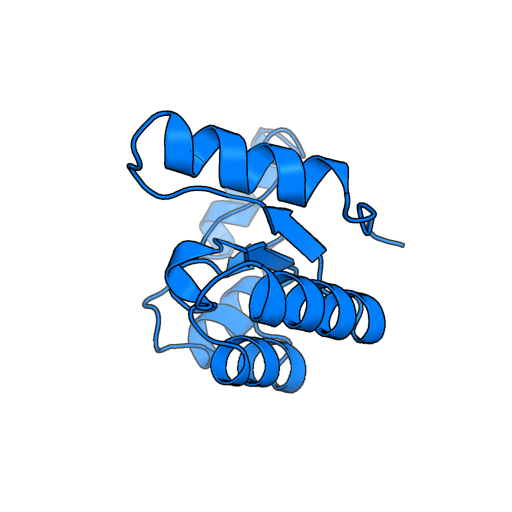.309 1.00 93.62 90 SER A N 1
ATOM 689 C CA . SER A 1 90 ? -11.319 1.242 -5.325 1.00 93.62 90 SER A CA 1
ATOM 690 C C . SER A 1 90 ? -10.124 1.178 -4.359 1.00 93.62 90 SER A C 1
ATOM 692 O O . SER A 1 90 ? -10.235 1.521 -3.180 1.00 93.62 90 SER A O 1
ATOM 694 N N . LEU A 1 91 ? -8.977 0.701 -4.849 1.00 95.88 91 LEU A N 1
ATOM 695 C CA . LEU A 1 91 ? -7.718 0.669 -4.116 1.00 95.88 91 LEU A CA 1
ATOM 696 C C . LEU A 1 91 ? -6.943 1.945 -4.444 1.00 95.88 91 LEU A C 1
ATOM 698 O O . LEU A 1 91 ? -6.708 2.254 -5.609 1.00 95.88 91 LEU A O 1
ATOM 702 N N . GLN A 1 92 ? -6.527 2.690 -3.427 1.00 94.56 92 GLN A N 1
ATOM 703 C CA . GLN A 1 92 ? -5.763 3.915 -3.651 1.00 94.56 92 GLN A CA 1
ATOM 704 C C . GLN A 1 92 ? -4.329 3.610 -4.089 1.00 94.56 92 GLN A C 1
ATOM 706 O O . GLN A 1 92 ? -3.732 2.615 -3.671 1.00 94.56 92 GLN A O 1
ATOM 711 N N . VAL A 1 93 ? -3.752 4.502 -4.891 1.00 95.38 93 VAL A N 1
ATOM 712 C CA . VAL A 1 93 ? -2.367 4.386 -5.352 1.00 95.38 93 VAL A CA 1
ATOM 713 C C . VAL A 1 93 ? -1.586 5.627 -4.945 1.00 95.38 93 VAL A C 1
ATOM 715 O O . VAL A 1 93 ? -1.919 6.745 -5.330 1.00 95.38 93 VAL A O 1
ATOM 718 N N . MET A 1 94 ? -0.512 5.410 -4.192 1.00 94.94 94 MET A N 1
ATOM 719 C CA . MET A 1 94 ? 0.586 6.358 -4.043 1.00 94.94 94 MET A CA 1
ATOM 720 C C . MET A 1 94 ? 1.763 5.828 -4.853 1.00 94.94 94 MET A C 1
ATOM 722 O O . MET A 1 94 ? 2.156 4.678 -4.676 1.00 94.94 94 MET A O 1
ATOM 726 N N . VAL A 1 95 ? 2.325 6.647 -5.741 1.00 94.81 95 VAL A N 1
ATOM 727 C CA . VAL A 1 95 ? 3.561 6.290 -6.444 1.00 94.81 95 VAL A CA 1
ATOM 728 C C . VAL A 1 95 ? 4.737 6.682 -5.563 1.00 94.81 95 VAL A C 1
ATOM 730 O O . VAL A 1 95 ? 4.940 7.863 -5.287 1.00 94.81 95 VAL A O 1
ATOM 733 N N . GLY A 1 96 ? 5.498 5.691 -5.117 1.00 92.81 96 GLY A N 1
ATOM 734 C CA . GLY A 1 96 ? 6.677 5.901 -4.291 1.00 92.81 96 GLY A CA 1
ATOM 735 C C . GLY A 1 96 ? 7.963 5.463 -4.968 1.00 92.81 96 GLY A C 1
ATOM 736 O O . GLY A 1 96 ? 7.994 4.952 -6.090 1.00 92.81 96 GLY A O 1
ATOM 737 N N . CYS A 1 97 ? 9.042 5.642 -4.224 1.00 91.69 97 CYS A N 1
ATOM 738 C CA . CYS A 1 97 ? 10.393 5.287 -4.612 1.00 91.69 97 CYS A CA 1
ATOM 739 C C . CYS A 1 97 ? 11.029 4.350 -3.576 1.00 91.69 97 CYS A C 1
ATOM 741 O O . CYS A 1 97 ? 10.514 4.138 -2.471 1.00 91.69 97 CYS A O 1
ATOM 743 N N . MET A 1 98 ? 12.140 3.744 -3.967 1.00 88.44 98 MET A N 1
ATOM 744 C CA . MET A 1 98 ? 13.121 3.152 -3.067 1.00 88.44 98 MET A CA 1
ATOM 745 C C . MET A 1 98 ? 14.203 4.211 -2.755 1.00 88.44 98 MET A C 1
ATOM 747 O O . MET A 1 98 ? 13.932 5.407 -2.701 1.00 88.44 98 MET A O 1
ATOM 751 N N . MET A 1 99 ? 15.443 3.773 -2.522 1.00 87.94 99 MET A N 1
ATOM 752 C CA . MET A 1 99 ? 16.626 4.640 -2.475 1.00 87.94 99 MET A CA 1
ATOM 753 C C . MET A 1 99 ? 17.334 4.642 -3.840 1.00 87.94 99 MET A C 1
ATOM 755 O O . MET A 1 99 ? 18.471 4.181 -3.954 1.00 87.94 99 MET A O 1
ATOM 759 N N . GLU A 1 100 ? 16.647 5.065 -4.906 1.00 87.06 100 GLU A N 1
ATOM 760 C CA . GLU A 1 100 ? 17.231 5.121 -6.251 1.00 87.06 100 GLU A CA 1
ATOM 761 C C . GLU A 1 100 ? 18.087 6.374 -6.495 1.00 87.06 100 GLU A C 1
ATOM 763 O O . GLU A 1 100 ? 18.028 7.375 -5.781 1.00 87.06 100 GLU A O 1
ATOM 768 N N . SER A 1 101 ? 18.868 6.330 -7.579 1.00 93.88 101 SER A N 1
ATOM 769 C CA . SER A 1 101 ? 19.507 7.518 -8.144 1.00 93.88 101 SER A CA 1
ATOM 770 C C . SER A 1 101 ? 18.473 8.483 -8.738 1.00 93.88 101 SER A C 1
ATOM 772 O O . SER A 1 101 ? 17.317 8.124 -8.976 1.00 93.88 101 SER A O 1
ATOM 774 N N . GLY A 1 102 ? 18.905 9.702 -9.078 1.00 94.19 102 GLY A N 1
ATOM 775 C CA . GLY A 1 102 ? 18.036 10.707 -9.703 1.00 94.19 102 GLY A CA 1
ATOM 776 C C . GLY A 1 102 ? 17.332 10.230 -10.982 1.00 94.19 102 GLY A C 1
ATOM 777 O O . GLY A 1 102 ? 16.214 10.656 -11.250 1.00 94.19 102 GLY A O 1
ATOM 778 N N . VAL A 1 103 ? 17.926 9.290 -11.728 1.00 92.94 103 VAL A N 1
ATOM 779 C CA . VAL A 1 103 ? 17.285 8.670 -12.902 1.00 92.94 103 VAL A CA 1
ATOM 780 C C . VAL A 1 103 ? 16.062 7.846 -12.492 1.00 92.94 103 VAL A C 1
ATOM 782 O O . VAL A 1 103 ? 15.009 7.964 -13.113 1.00 92.94 103 VAL A O 1
ATOM 785 N N . GLY A 1 104 ? 16.172 7.048 -11.425 1.00 92.06 104 GLY A N 1
ATOM 786 C CA . GLY A 1 104 ? 15.053 6.264 -10.898 1.00 92.06 104 GLY A CA 1
ATOM 787 C C . GLY A 1 104 ? 13.939 7.144 -10.327 1.00 92.06 104 GLY A C 1
ATOM 788 O O . GLY A 1 104 ? 12.762 6.872 -10.563 1.00 92.06 104 GLY A O 1
ATOM 789 N N . ILE A 1 105 ? 14.304 8.246 -9.663 1.00 94.38 105 ILE A N 1
ATOM 790 C CA . ILE A 1 105 ? 13.336 9.235 -9.169 1.00 94.38 105 ILE A CA 1
ATOM 791 C C . ILE A 1 105 ? 12.606 9.919 -10.328 1.00 94.38 105 ILE A C 1
ATOM 793 O O . ILE A 1 105 ? 11.378 9.966 -10.327 1.00 94.38 105 ILE A O 1
ATOM 797 N N . ALA A 1 106 ? 13.330 10.397 -11.344 1.00 93.88 106 ALA A N 1
ATOM 798 C CA . ALA A 1 106 ? 12.723 11.019 -12.520 1.00 93.88 106 ALA A CA 1
ATOM 799 C C . ALA A 1 106 ? 11.793 10.043 -13.256 1.00 93.88 106 ALA A C 1
ATOM 801 O O . ALA A 1 106 ? 10.713 10.432 -13.694 1.00 93.88 106 ALA A O 1
ATOM 802 N N . TYR A 1 107 ? 12.179 8.770 -13.348 1.00 93.12 107 TYR A N 1
ATOM 803 C CA . TYR A 1 107 ? 11.360 7.709 -13.926 1.00 93.12 107 TYR A CA 1
ATOM 804 C C . TYR A 1 107 ? 10.027 7.527 -13.180 1.00 93.12 107 TYR A C 1
ATOM 806 O O . TYR A 1 107 ? 8.966 7.553 -13.804 1.00 93.12 107 TYR A O 1
ATOM 814 N N . GLY A 1 108 ? 10.064 7.414 -11.848 1.00 93.56 108 GLY A N 1
ATOM 815 C CA . GLY A 1 108 ? 8.859 7.318 -11.016 1.00 93.56 108 GLY A CA 1
ATOM 816 C C . GLY A 1 108 ? 7.992 8.579 -11.059 1.00 93.56 108 GLY A C 1
ATOM 817 O O . GLY A 1 108 ? 6.774 8.478 -11.177 1.00 93.56 108 GLY A O 1
ATOM 818 N N . ALA A 1 109 ? 8.605 9.764 -11.035 1.00 93.81 109 ALA A N 1
ATOM 819 C CA . ALA A 1 109 ? 7.895 11.041 -11.096 1.00 93.81 109 ALA A CA 1
ATOM 820 C C . ALA A 1 109 ? 7.173 11.248 -12.438 1.00 93.81 109 ALA A C 1
ATOM 822 O O . ALA A 1 109 ? 6.017 11.664 -12.452 1.00 93.81 109 ALA A O 1
ATOM 823 N N . ASN A 1 110 ? 7.818 10.910 -13.562 1.00 94.81 110 ASN A N 1
ATOM 824 C CA . ASN A 1 110 ? 7.179 10.969 -14.881 1.00 94.81 110 ASN A CA 1
ATOM 825 C C . ASN A 1 110 ? 6.007 9.990 -14.981 1.00 94.81 110 ASN A C 1
ATOM 827 O O . ASN A 1 110 ? 4.957 10.347 -15.507 1.00 94.81 110 ASN A O 1
ATOM 831 N N . PHE A 1 111 ? 6.162 8.776 -14.445 1.00 95.19 111 PHE A N 1
ATOM 832 C CA . PHE A 1 111 ? 5.057 7.826 -14.364 1.00 95.19 111 PHE A CA 1
ATOM 833 C C . PHE A 1 111 ? 3.897 8.386 -13.531 1.00 95.19 111 PHE A C 1
ATOM 835 O O . PHE A 1 111 ? 2.765 8.379 -14.001 1.00 95.19 111 PHE A O 1
ATOM 842 N N . ALA A 1 112 ? 4.177 8.927 -12.340 1.00 94.12 112 ALA A N 1
ATOM 843 C CA . ALA A 1 112 ? 3.170 9.516 -11.458 1.00 94.12 112 ALA A CA 1
ATOM 844 C C . ALA A 1 112 ? 2.405 10.675 -12.118 1.00 94.12 112 ALA A C 1
ATOM 846 O O . ALA A 1 112 ? 1.197 10.777 -11.951 1.00 94.12 112 ALA A O 1
ATOM 847 N N . ALA A 1 113 ? 3.090 11.519 -12.895 1.00 92.88 113 ALA A N 1
ATOM 848 C CA . ALA A 1 113 ? 2.466 12.624 -13.624 1.00 92.88 113 ALA A CA 1
ATOM 849 C C . ALA A 1 113 ? 1.555 12.162 -14.778 1.00 92.88 113 ALA A C 1
ATOM 851 O O . ALA A 1 113 ? 0.677 12.911 -15.197 1.00 92.88 113 ALA A O 1
ATOM 852 N N . GLY A 1 114 ? 1.781 10.955 -15.307 1.00 91.38 114 GLY A N 1
ATOM 853 C CA . GLY A 1 114 ? 1.017 10.390 -16.420 1.00 91.38 114 GLY A CA 1
ATOM 854 C C . GLY A 1 114 ? -0.150 9.491 -16.010 1.00 91.38 114 GLY A C 1
ATOM 855 O O . GLY A 1 114 ? -0.920 9.088 -16.880 1.00 91.38 114 GLY A O 1
ATOM 856 N N . VAL A 1 115 ? -0.285 9.152 -14.725 1.00 88.69 115 VAL A N 1
ATOM 857 C CA . VAL A 1 115 ? -1.377 8.310 -14.218 1.00 88.69 115 VAL A CA 1
ATOM 858 C C . VAL A 1 115 ? -2.362 9.143 -13.411 1.00 88.69 115 VAL A C 1
ATOM 860 O O . VAL A 1 115 ? -1.977 10.021 -12.642 1.00 88.69 115 VAL A O 1
ATOM 863 N N . GLU A 1 116 ? -3.653 8.880 -13.597 1.00 72.81 116 GLU A N 1
ATOM 864 C CA . GLU A 1 116 ? -4.697 9.606 -12.883 1.00 72.81 116 GLU A CA 1
ATOM 865 C C . GLU A 1 116 ? -4.676 9.243 -11.392 1.00 72.81 116 GLU A C 1
ATOM 867 O O . GLU A 1 116 ? -4.592 8.070 -11.015 1.00 72.81 116 GLU A O 1
ATOM 872 N N . TYR A 1 117 ? -4.735 10.262 -10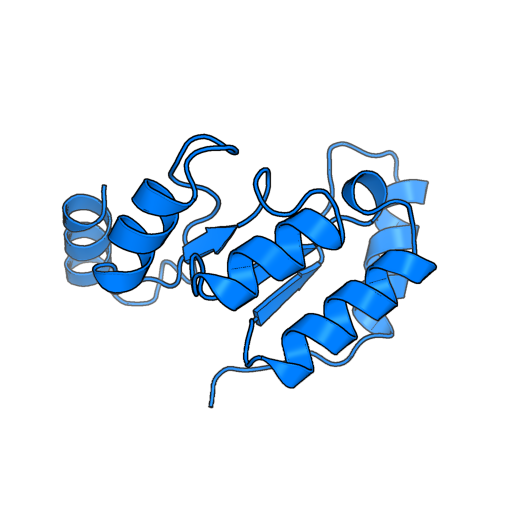.533 1.00 65.00 117 TYR A N 1
ATOM 873 C CA . TYR A 1 117 ? -4.904 10.058 -9.100 1.00 65.00 117 TYR A CA 1
ATOM 874 C C . TYR A 1 117 ? -6.320 9.546 -8.834 1.00 65.00 117 TYR A C 1
ATOM 876 O O . TYR A 1 117 ? -7.285 10.154 -9.287 1.00 65.00 117 TYR A O 1
ATOM 884 N N . ILE A 1 118 ? -6.448 8.451 -8.082 1.00 60.66 118 ILE 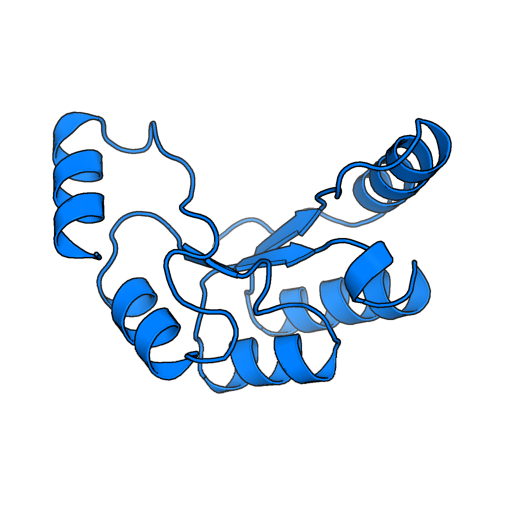A N 1
ATOM 885 C CA . ILE A 1 118 ? -7.740 7.843 -7.740 1.00 60.66 118 ILE A CA 1
ATOM 886 C C . ILE A 1 118 ? -8.095 8.260 -6.300 1.00 60.66 118 ILE A C 1
ATOM 888 O O . ILE A 1 118 ? -7.610 7.630 -5.352 1.00 60.66 118 ILE A O 1
ATOM 892 N N . PRO A 1 119 ? -8.878 9.338 -6.093 1.00 46.75 119 PRO A N 1
ATOM 893 C CA . PRO A 1 119 ? -9.309 9.758 -4.762 1.00 46.75 119 PRO A CA 1
ATOM 894 C C . PRO A 1 119 ? -10.346 8.793 -4.162 1.00 46.75 119 PRO A C 1
ATOM 896 O O . PRO A 1 119 ? -11.032 8.062 -4.873 1.00 46.75 119 PRO A O 1
ATOM 899 N N . CYS A 1 120 ? -10.483 8.811 -2.832 1.00 44.41 120 CYS A N 1
ATOM 900 C CA . CYS A 1 120 ? -11.585 8.137 -2.135 1.00 44.41 120 CYS A CA 1
ATOM 901 C C . CYS A 1 120 ? -12.926 8.790 -2.515 1.00 44.41 120 CYS A C 1
ATOM 903 O O . CYS A 1 120 ? -13.058 10.005 -2.368 1.00 44.41 120 CYS A O 1
ATOM 905 N N . SER A 1 121 ? -13.911 7.990 -2.934 1.00 35.25 121 SER A N 1
ATOM 906 C CA . SER A 1 121 ? -15.338 8.343 -2.864 1.00 35.25 121 SER A CA 1
ATOM 907 C C . SER A 1 121 ? -15.912 7.983 -1.500 1.00 35.25 121 SER A C 1
ATOM 909 O O . SER A 1 121 ? -15.640 6.834 -1.073 1.00 35.25 121 SER A O 1
#

Sequence (121 aa):
AADLFNSIYDLIGSRVVLIEQPCPKRDLAKLKHVTDKSKIPIFADESAATIEDINRIVRLRAAKGINLKLQKVGGIHHGLEAVRLAAENSLQVMVGCMMESGVGIAYGANFAAGVEYIPCS

Radius of gyration: 14.25 Å; Cα contacts (8 Å, |Δi|>4): 181; chains: 1; bounding box: 35×27×38 Å

Nearest PDB structures (foldseek):
  1tkk-assembly1_A  TM=9.253E-01  e=6.686E-09  Bacillus subtilis
  2p88-assembly1_C  TM=8.896E-01  e=1.365E-08  Bacillus cereus ATCC 14579
  2pgw-assembly1_A  TM=8.935E-01  e=1.280E-08  Sinorhizobium meliloti 1021
  3dgb-assembly1_A  TM=9.425E-01  e=3.743E-07  Pseudomonas protegens Pf-5
  3qld-assembly1_A  TM=8.361E-01  e=4.393E-08  Alicyclobacillus acidocaldarius LAA1

pLDDT: mean 93.99, std 9.89, range [35.25, 98.62]